Protein AF-A0AAD8C7R9-F1 (afdb_monomer)

Nearest PDB structures (foldseek):
  4tyz-assembly2_B  TM=6.457E-01  e=4.767E+00  Leishmania infantum
  5oc7-assembly3_A  TM=6.851E-01  e=6.088E+00  Homo sapiens
  9bk6-assembly1_A  TM=4.526E-01  e=3.108E+00  synthetic construct
  6hxv-assembly1_A  TM=4.861E-01  e=2.588E+00  Danio rerio
  3k41-assembly1_B  TM=4.287E-01  e=5.727E+00  Bos taurus

Organism: Biomphalaria pfeifferi (NCBI:txid112525)

Radius of gyration: 22.07 Å; Cα contacts (8 Å, |Δi|>4): 76; chains: 1; bounding box: 56×18×60 Å

Secondary structure (DSSP, 8-state):
-PPPHHHHHHHHHHHHHHHHHHHHHHHHHHSS-SEEEEEEEEETTEEEEEEEEE-SSEEEETTTEEEEPPTTS--

pLDDT: mean 80.38, std 12.51, range [46.38, 96.31]

Mean predicted aligned error: 10.46 Å

Solvent-accessible surface area (backbone atoms only — not comparable to full-atom values): 4553 Å² total; per-residue (Å²): 135,82,76,62,69,66,59,59,51,52,49,54,53,50,54,53,53,49,53,52,50,51,52,52,48,54,50,57,58,69,39,41,71,77,43,74,48,76,49,76,49,76,53,103,89,49,80,49,70,48,45,34,29,35,26,86,56,34,38,24,51,57,95,83,48,71,44,71,59,73,91,79,82,82,126

Sequence (75 aa):
MGLPSGFTVLHCVGTILLSIGVLLHIVGLATPSWSSGSFSASSQTTYVSGTIMYGLWKFCIGTEACVELPSQRLT

Structure (mmCIF, N/CA/C/O backbone):
data_AF-A0AAD8C7R9-F1
#
_entry.id   AF-A0AAD8C7R9-F1
#
loop_
_atom_site.group_PDB
_atom_site.id
_atom_site.type_symbol
_atom_site.label_atom_id
_atom_site.label_alt_id
_atom_site.label_comp_id
_atom_site.label_asym_id
_atom_site.label_entity_id
_atom_site.label_seq_id
_atom_site.pdbx_PDB_ins_code
_atom_site.Cartn_x
_atom_site.Cartn_y
_atom_site.Cartn_z
_atom_site.occupancy
_atom_site.B_iso_or_equiv
_atom_site.auth_seq_id
_atom_site.auth_comp_id
_atom_site.auth_asym_id
_atom_site.auth_atom_id
_atom_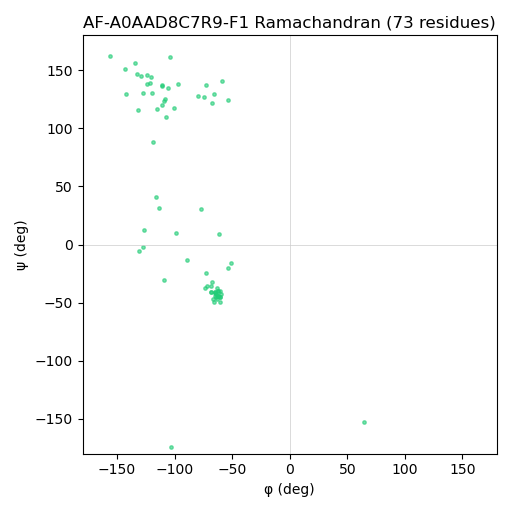site.pdbx_PDB_model_num
ATOM 1 N N . MET A 1 1 ? 30.718 9.479 -32.263 1.00 46.38 1 MET A N 1
ATOM 2 C CA . MET A 1 1 ? 30.445 8.038 -32.079 1.00 46.38 1 MET A CA 1
ATOM 3 C C . MET A 1 1 ? 29.133 7.927 -31.316 1.00 46.38 1 MET A C 1
ATOM 5 O O . MET A 1 1 ? 29.113 8.242 -30.135 1.00 46.38 1 MET A O 1
ATOM 9 N N . GLY A 1 2 ? 28.023 7.651 -32.007 1.00 56.16 2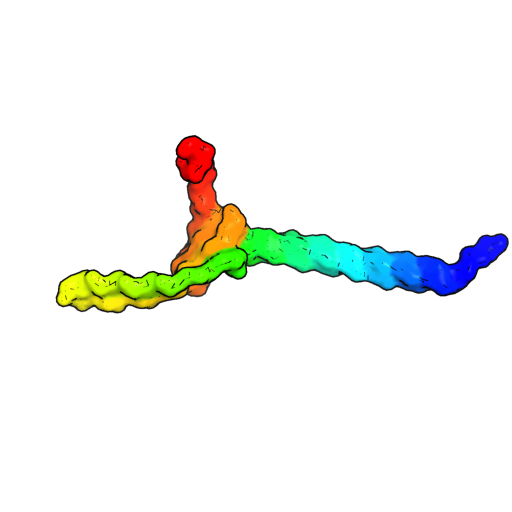 GLY A N 1
ATOM 10 C CA . GLY A 1 2 ? 26.709 7.520 -31.369 1.00 56.16 2 GLY A CA 1
ATOM 11 C C . GLY A 1 2 ? 26.641 6.196 -30.620 1.00 56.16 2 GLY A C 1
ATOM 12 O O . GLY A 1 2 ? 26.956 5.161 -31.205 1.00 56.16 2 GLY A O 1
ATOM 13 N N . LEU A 1 3 ? 26.292 6.227 -29.333 1.00 58.22 3 LEU A N 1
ATOM 14 C CA . LEU A 1 3 ? 26.046 4.994 -28.591 1.00 58.22 3 LEU A CA 1
ATOM 15 C C . LEU A 1 3 ? 24.921 4.211 -29.290 1.00 58.22 3 LEU A C 1
ATOM 17 O O . LEU A 1 3 ? 23.974 4.834 -29.778 1.00 58.22 3 LEU A O 1
ATOM 21 N N . PRO A 1 4 ? 25.017 2.871 -29.366 1.00 62.12 4 PRO A N 1
ATOM 22 C CA . PRO A 1 4 ? 23.995 2.051 -30.001 1.00 62.12 4 PRO A CA 1
ATOM 23 C C . PRO A 1 4 ? 22.636 2.371 -29.376 1.00 62.12 4 PRO A C 1
ATOM 25 O O . PRO A 1 4 ? 22.469 2.294 -28.159 1.00 62.12 4 PRO A O 1
ATOM 28 N N . SER A 1 5 ? 21.672 2.745 -30.216 1.00 60.94 5 SER A N 1
ATOM 29 C CA . SER A 1 5 ? 20.328 3.209 -29.840 1.00 60.94 5 SER A CA 1
ATOM 30 C C . SER A 1 5 ? 19.567 2.251 -28.913 1.00 60.94 5 SER A C 1
ATOM 32 O O . SER A 1 5 ? 18.657 2.670 -28.204 1.00 60.94 5 SER A O 1
ATOM 34 N N . GLY A 1 6 ? 19.955 0.973 -28.861 1.00 61.38 6 GLY A N 1
ATOM 35 C CA . GLY A 1 6 ? 19.413 0.002 -27.909 1.00 61.38 6 GLY A CA 1
ATOM 36 C C . GLY A 1 6 ? 19.784 0.285 -26.447 1.00 61.38 6 GLY A C 1
ATOM 37 O O . GLY A 1 6 ? 18.973 0.034 -25.558 1.00 61.38 6 GLY A O 1
ATOM 38 N N . PHE A 1 7 ? 20.965 0.853 -26.179 1.00 66.62 7 PHE A N 1
ATOM 39 C CA . PHE A 1 7 ? 21.417 1.135 -24.812 1.00 66.62 7 PHE A CA 1
ATOM 40 C C . PHE A 1 7 ? 20.668 2.328 -24.206 1.00 66.62 7 PHE A C 1
ATOM 42 O O . PHE A 1 7 ? 20.294 2.303 -23.036 1.00 66.62 7 PHE A O 1
ATOM 49 N N . THR A 1 8 ? 20.379 3.350 -25.013 1.00 74.50 8 THR A N 1
ATOM 50 C CA . THR A 1 8 ? 19.594 4.518 -24.590 1.00 74.50 8 THR A CA 1
ATOM 51 C C . THR A 1 8 ? 18.133 4.168 -24.329 1.00 74.50 8 THR A C 1
ATOM 53 O O . THR A 1 8 ? 17.584 4.622 -23.329 1.00 74.50 8 THR A O 1
ATOM 56 N N . VAL A 1 9 ? 17.509 3.323 -25.157 1.00 81.31 9 VAL A N 1
ATOM 57 C CA . VAL A 1 9 ? 16.118 2.887 -24.933 1.00 81.31 9 VAL A CA 1
ATOM 58 C C . VAL A 1 9 ? 16.004 2.034 -23.670 1.00 81.31 9 VAL A C 1
ATOM 60 O O . VAL A 1 9 ? 15.142 2.305 -22.835 1.00 81.31 9 VAL A O 1
ATOM 63 N N . LEU A 1 10 ? 16.893 1.052 -23.484 1.00 85.25 10 LEU A N 1
ATOM 64 C CA . LEU A 1 10 ? 16.885 0.211 -22.285 1.00 85.25 10 LEU A CA 1
ATOM 65 C C . LEU A 1 10 ? 17.137 1.035 -21.016 1.00 85.25 10 LEU A C 1
ATOM 67 O O . LEU A 1 10 ? 16.473 0.825 -20.003 1.00 85.25 10 LEU A O 1
ATOM 71 N N . HIS A 1 11 ? 18.047 2.009 -21.086 1.00 86.19 11 HIS A N 1
ATOM 72 C CA . HIS A 1 11 ? 18.307 2.930 -19.985 1.00 86.19 11 HIS A CA 1
ATOM 73 C C . HIS A 1 11 ? 17.080 3.797 -19.662 1.00 86.19 11 HIS A C 1
ATOM 75 O O . HIS A 1 11 ? 16.711 3.909 -18.497 1.00 86.19 11 HIS A O 1
ATOM 81 N N . CYS A 1 12 ? 16.401 4.357 -20.669 1.00 89.25 12 CYS A N 1
ATOM 82 C CA . CYS A 1 12 ? 15.172 5.130 -20.465 1.00 89.25 12 CYS A CA 1
ATOM 83 C C . CYS A 1 12 ? 14.039 4.291 -19.860 1.00 89.25 12 CYS A C 1
ATOM 85 O O . CYS A 1 12 ? 13.370 4.736 -18.932 1.00 89.25 12 CYS A O 1
ATOM 87 N N . VAL A 1 13 ? 13.822 3.070 -20.350 1.00 92.56 13 VAL A N 1
ATO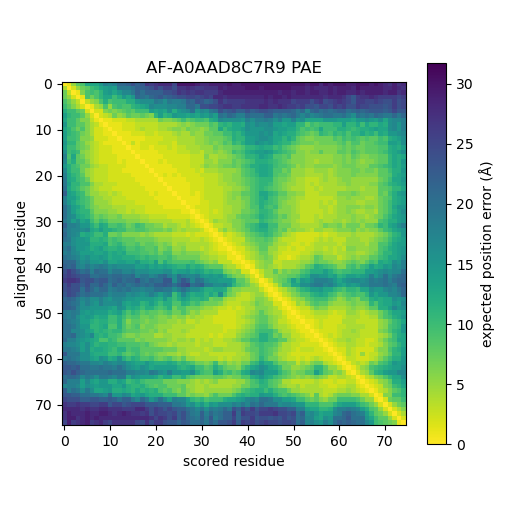M 88 C CA . VAL A 1 13 ? 12.797 2.177 -19.787 1.00 92.56 13 VAL A CA 1
ATOM 89 C C . VAL A 1 13 ? 13.158 1.782 -18.352 1.00 92.56 13 VAL A C 1
ATOM 91 O O . VAL A 1 13 ? 12.297 1.792 -17.471 1.00 92.56 13 VAL A O 1
ATOM 94 N N . GLY A 1 14 ? 14.438 1.504 -18.095 1.00 92.31 14 GLY A N 1
ATOM 95 C CA . GLY A 1 14 ? 14.948 1.178 -16.766 1.00 92.31 14 GLY A CA 1
ATOM 96 C C . GLY A 1 14 ? 14.735 2.300 -15.750 1.00 92.31 14 GLY A C 1
ATOM 97 O O . GLY A 1 14 ? 14.253 2.036 -14.650 1.00 92.31 14 GLY A O 1
ATOM 98 N N . THR A 1 15 ? 15.018 3.557 -16.105 1.00 92.38 15 THR A N 1
ATOM 99 C CA . THR A 1 15 ? 14.817 4.697 -15.191 1.00 92.38 15 THR A CA 1
ATOM 100 C C . THR A 1 15 ? 13.338 4.970 -14.912 1.00 92.38 15 THR A C 1
ATOM 102 O O . THR A 1 15 ? 12.974 5.296 -13.778 1.00 92.38 15 THR A O 1
ATOM 105 N N . ILE A 1 16 ? 12.460 4.775 -15.901 1.00 95.38 16 ILE A N 1
ATOM 106 C CA . ILE A 1 16 ? 11.007 4.899 -15.712 1.00 95.38 16 ILE A CA 1
ATOM 107 C C . ILE A 1 16 ? 10.501 3.811 -14.756 1.00 95.38 16 ILE A C 1
ATOM 109 O O . ILE A 1 16 ? 9.832 4.121 -13.773 1.00 95.38 16 ILE A O 1
ATOM 113 N N . LEU A 1 17 ? 10.867 2.547 -14.978 1.00 93.88 17 LEU A N 1
ATOM 114 C CA . LEU A 1 17 ? 10.463 1.447 -14.094 1.00 93.88 17 LEU A CA 1
ATOM 115 C C . LEU A 1 17 ? 11.007 1.617 -12.674 1.00 93.88 17 LEU A C 1
ATOM 117 O O . LEU A 1 17 ? 10.281 1.378 -11.711 1.00 93.88 17 LEU A O 1
ATOM 121 N N . LEU A 1 18 ? 12.255 2.072 -12.538 1.00 94.50 18 LEU A N 1
ATOM 122 C CA . LEU A 1 18 ? 12.859 2.358 -11.239 1.00 94.50 18 LEU A CA 1
ATOM 123 C C . LEU A 1 18 ? 12.070 3.439 -10.492 1.00 94.50 18 LEU A C 1
ATOM 125 O O . LEU A 1 18 ? 11.720 3.249 -9.330 1.00 94.50 18 LEU A O 1
ATOM 129 N N . SER A 1 19 ? 11.765 4.559 -11.151 1.00 94.31 19 SER A N 1
ATOM 130 C CA . SER A 1 19 ? 11.040 5.664 -10.513 1.00 94.31 19 SER A CA 1
ATOM 131 C C . SER A 1 19 ? 9.626 5.260 -10.088 1.00 94.31 19 SER A C 1
ATOM 133 O O . SER A 1 19 ? 9.229 5.537 -8.957 1.00 94.31 19 SER A O 1
ATOM 135 N N . ILE A 1 20 ? 8.900 4.515 -10.928 1.00 96.06 20 ILE A N 1
ATOM 136 C CA . ILE A 1 20 ? 7.591 3.945 -10.573 1.00 96.06 20 ILE A CA 1
ATOM 137 C C . ILE A 1 20 ? 7.723 2.962 -9.402 1.00 96.06 20 ILE A C 1
ATOM 139 O O . ILE 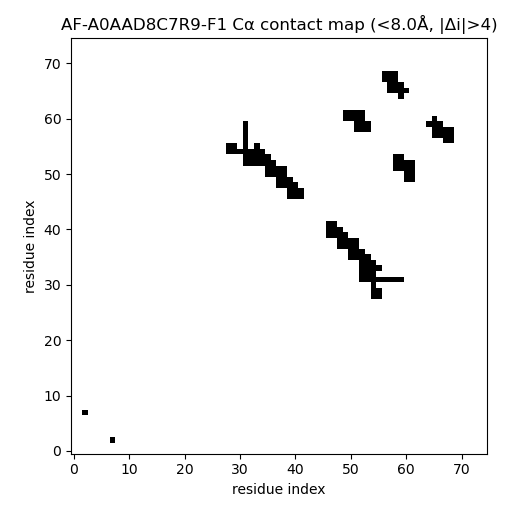A 1 20 ? 6.936 3.019 -8.460 1.00 96.06 20 ILE A O 1
ATOM 143 N N . GLY A 1 21 ? 8.732 2.089 -9.426 1.00 95.56 21 GLY A N 1
ATOM 144 C CA . GLY A 1 21 ? 8.990 1.123 -8.360 1.00 95.56 21 GLY A CA 1
ATOM 145 C C . GLY A 1 21 ? 9.248 1.793 -7.011 1.00 95.56 21 GLY A C 1
ATOM 146 O O . GLY A 1 21 ? 8.696 1.357 -6.003 1.00 95.56 21 GLY A O 1
ATOM 147 N N . VAL A 1 22 ? 10.023 2.880 -6.991 1.00 96.31 22 VAL A N 1
ATOM 148 C CA . VAL A 1 22 ? 10.276 3.672 -5.777 1.00 96.31 22 VAL A CA 1
ATOM 149 C C . VAL A 1 22 ? 8.989 4.322 -5.268 1.00 96.31 22 VAL A C 1
ATOM 151 O O . VAL A 1 22 ? 8.701 4.242 -4.074 1.00 96.31 22 VAL A O 1
ATOM 154 N N . LEU A 1 23 ? 8.180 4.913 -6.152 1.00 95.38 23 LEU A N 1
ATOM 155 C CA . LEU A 1 23 ? 6.895 5.502 -5.764 1.00 95.38 23 LEU A CA 1
ATOM 156 C C . LEU A 1 23 ? 5.948 4.453 -5.169 1.00 95.38 23 LEU A C 1
ATOM 158 O O . LEU A 1 23 ? 5.367 4.682 -4.109 1.00 95.38 23 LEU A O 1
ATOM 162 N N . LEU A 1 24 ? 5.841 3.283 -5.803 1.00 93.69 24 LEU A N 1
ATOM 163 C CA . LEU A 1 24 ? 5.033 2.170 -5.301 1.00 93.69 24 LEU A CA 1
ATOM 164 C C . LEU A 1 24 ? 5.544 1.650 -3.955 1.00 93.69 24 LEU A C 1
ATOM 166 O O . LEU A 1 24 ? 4.731 1.334 -3.090 1.00 93.69 24 LEU A O 1
ATOM 170 N N . HIS A 1 25 ? 6.861 1.611 -3.741 1.00 92.81 25 HIS A N 1
ATOM 171 C CA . HIS A 1 25 ? 7.427 1.251 -2.440 1.00 92.81 25 HIS A CA 1
ATOM 172 C C . HIS A 1 25 ? 7.030 2.256 -1.360 1.00 92.81 25 HIS A C 1
ATOM 174 O O . HIS A 1 25 ? 6.568 1.848 -0.301 1.00 92.81 25 HIS A O 1
ATOM 180 N N . ILE A 1 26 ? 7.148 3.560 -1.621 1.00 91.94 26 ILE A N 1
ATOM 181 C CA . ILE A 1 26 ? 6.777 4.596 -0.645 1.00 91.94 26 ILE A CA 1
ATOM 182 C C . ILE A 1 26 ? 5.281 4.517 -0.310 1.00 91.94 26 ILE A C 1
ATOM 184 O O . ILE A 1 26 ? 4.909 4.563 0.862 1.00 91.94 26 ILE A O 1
ATOM 188 N N . VAL A 1 27 ? 4.421 4.345 -1.319 1.00 90.44 27 VAL A N 1
ATOM 189 C CA . VAL A 1 27 ? 2.971 4.181 -1.117 1.00 90.44 27 VAL A CA 1
ATOM 190 C C . VAL A 1 27 ? 2.657 2.895 -0.352 1.00 90.44 27 VAL A C 1
ATOM 192 O O . VAL A 1 27 ? 1.827 2.911 0.557 1.00 90.44 27 VAL A O 1
ATOM 195 N N . GLY A 1 28 ? 3.341 1.793 -0.666 1.00 88.19 28 GLY A N 1
ATOM 196 C CA . GLY A 1 28 ? 3.219 0.532 0.063 1.00 88.19 28 GLY A CA 1
ATOM 197 C C . GLY A 1 28 ? 3.616 0.681 1.529 1.00 88.19 28 GLY A C 1
ATOM 198 O O . GLY A 1 28 ? 2.914 0.182 2.408 1.00 88.19 28 GLY A O 1
ATOM 199 N N . LEU A 1 29 ? 4.672 1.450 1.811 1.00 88.31 29 LEU A N 1
ATOM 200 C CA . LEU A 1 29 ? 5.055 1.748 3.184 1.00 88.31 29 LEU A CA 1
ATOM 201 C C . LEU A 1 29 ? 3.987 2.583 3.904 1.00 88.31 29 LEU A C 1
ATOM 203 O O . LEU A 1 29 ? 3.673 2.309 5.059 1.00 88.31 29 LEU A O 1
ATOM 207 N N . ALA A 1 30 ? 3.404 3.559 3.203 1.00 85.38 30 ALA A N 1
ATOM 208 C CA . ALA A 1 30 ? 2.397 4.473 3.736 1.00 85.38 30 ALA A CA 1
ATOM 209 C C . ALA A 1 30 ? 1.014 3.868 3.969 1.00 85.38 30 ALA A C 1
ATOM 211 O O . ALA A 1 30 ? 0.252 4.371 4.800 1.00 85.38 30 ALA A O 1
ATOM 212 N N . THR A 1 31 ? 0.679 2.803 3.250 1.00 85.69 31 THR A N 1
ATOM 213 C CA . THR A 1 31 ? -0.647 2.199 3.327 1.00 85.69 31 THR A CA 1
ATOM 214 C C . THR A 1 31 ? -0.741 1.307 4.566 1.00 85.69 31 THR A C 1
ATOM 216 O O . THR A 1 31 ? 0.089 0.415 4.732 1.00 85.69 31 THR A O 1
ATOM 219 N N . PRO A 1 32 ? -1.758 1.468 5.434 1.00 75.12 32 PRO A N 1
ATOM 220 C CA . PRO A 1 32 ? -1.877 0.698 6.672 1.00 75.12 32 PRO A CA 1
ATOM 221 C C . PRO A 1 32 ? -2.384 -0.746 6.481 1.00 75.12 32 PRO A C 1
ATOM 223 O O . PRO A 1 32 ? -3.047 -1.290 7.355 1.00 75.12 32 PRO A O 1
ATOM 226 N N . SER A 1 33 ? -2.099 -1.376 5.340 1.00 82.06 33 SER A N 1
ATOM 227 C CA . SER A 1 33 ? -2.645 -2.678 4.928 1.00 82.06 33 SER A CA 1
ATOM 228 C C . SER A 1 33 ? -1.590 -3.786 4.865 1.00 82.06 33 SER A C 1
ATOM 230 O O . SER A 1 33 ? -1.675 -4.673 4.017 1.00 82.06 33 SER A O 1
ATOM 232 N N . TRP A 1 34 ? -0.562 -3.720 5.709 1.00 87.25 34 TRP A N 1
ATOM 233 C CA . TRP A 1 34 ? 0.529 -4.701 5.715 1.00 87.25 34 TRP A CA 1
ATOM 234 C C . TRP A 1 34 ? 0.067 -6.041 6.279 1.00 87.25 34 TRP A C 1
ATOM 236 O O . TRP A 1 34 ? 0.493 -7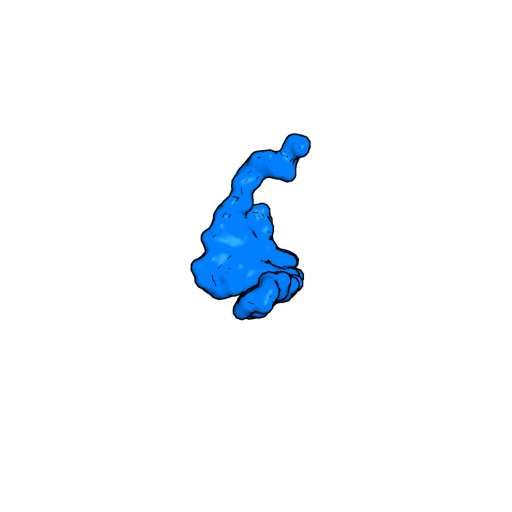.101 5.829 1.00 87.25 34 TRP A O 1
ATOM 246 N N . SER A 1 35 ? -0.820 -5.986 7.269 1.00 86.75 35 SER A N 1
ATOM 247 C CA . SER A 1 35 ? -1.494 -7.144 7.836 1.00 86.75 35 SER A CA 1
ATOM 248 C C . SER A 1 35 ? -2.928 -6.770 8.180 1.00 86.75 35 SER A C 1
ATOM 250 O O . SER A 1 35 ? -3.224 -5.612 8.474 1.00 86.75 35 SER A O 1
ATOM 252 N N . SER A 1 36 ? -3.833 -7.741 8.141 1.00 88.62 36 SER A N 1
ATOM 253 C CA . SER A 1 36 ? -5.218 -7.540 8.554 1.00 88.62 36 SER A CA 1
ATOM 254 C C . SER A 1 36 ? -5.666 -8.658 9.480 1.00 88.62 36 SER A C 1
ATOM 256 O O . SER A 1 36 ? -5.212 -9.797 9.379 1.00 88.62 36 SER A O 1
ATOM 258 N N . GLY A 1 37 ? -6.538 -8.309 10.417 1.00 85.50 37 GLY A N 1
ATOM 259 C CA . GLY A 1 37 ? -7.152 -9.234 11.355 1.00 85.50 37 GLY A CA 1
ATOM 260 C C . GLY A 1 37 ? -8.643 -8.963 11.451 1.00 85.50 37 GLY A C 1
ATOM 261 O O . GLY A 1 37 ? -9.105 -7.863 11.172 1.00 85.50 37 GLY A O 1
ATOM 262 N N . SER A 1 38 ? -9.413 -9.963 11.850 1.00 87.00 38 SER A N 1
ATOM 263 C CA . SER A 1 38 ? -10.816 -9.778 12.221 1.00 87.00 38 SER A CA 1
ATOM 264 C C . SER A 1 38 ? -10.946 -10.005 13.715 1.00 87.00 38 SER A C 1
ATOM 266 O O . SER A 1 38 ? -10.358 -10.945 14.250 1.00 87.00 38 SER A O 1
ATOM 268 N N . PHE A 1 39 ? -11.708 -9.158 14.394 1.00 83.50 39 PHE A N 1
ATOM 269 C CA . PHE A 1 39 ? -12.048 -9.361 15.796 1.00 83.50 39 PHE A CA 1
ATOM 270 C C . PHE A 1 39 ? -13.558 -9.441 15.934 1.00 83.50 39 PHE A C 1
ATOM 272 O O . PHE A 1 39 ? -14.300 -8.759 15.231 1.00 83.50 39 PHE A O 1
ATOM 279 N N . SER A 1 40 ? -14.002 -10.292 16.848 1.00 82.31 40 SER A N 1
ATOM 280 C CA . SER A 1 40 ? -15.390 -10.344 17.281 1.00 82.31 40 SER A CA 1
ATOM 281 C C . SER A 1 40 ? -15.390 -10.362 18.800 1.00 82.31 40 SER A C 1
ATOM 283 O O . SER A 1 40 ? -14.851 -11.280 19.415 1.00 82.31 40 SER A O 1
ATOM 285 N N . ALA A 1 41 ? -15.939 -9.314 19.398 1.00 77.06 41 ALA A N 1
ATOM 286 C CA . ALA A 1 41 ? -16.129 -9.183 20.829 1.00 77.06 41 ALA A CA 1
ATOM 287 C C . ALA A 1 41 ? -17.624 -9.305 21.128 1.00 77.06 41 ALA A C 1
ATOM 289 O O . ALA A 1 41 ? -18.447 -8.583 20.566 1.00 77.06 41 ALA A O 1
ATOM 290 N N . SER A 1 42 ? -17.976 -10.225 22.021 1.00 78.75 42 SER A N 1
ATOM 291 C CA . SER A 1 42 ? -19.330 -10.354 22.547 1.00 78.75 42 SER A CA 1
ATOM 292 C C . SER A 1 42 ? -19.317 -9.942 24.013 1.00 78.75 42 SER A C 1
ATOM 294 O O . SER A 1 42 ? -18.603 -10.535 24.821 1.00 78.75 42 SER A O 1
ATOM 296 N N . SER A 1 43 ? -20.088 -8.911 24.351 1.00 76.06 43 SER A N 1
ATOM 297 C CA . SER A 1 43 ? -20.528 -8.661 25.722 1.00 76.06 43 SER A CA 1
ATOM 298 C C . SER A 1 43 ? -21.995 -9.080 25.848 1.00 76.06 43 SER A C 1
ATOM 300 O O . SER A 1 43 ? -22.690 -9.219 24.842 1.00 76.06 43 SER A O 1
ATOM 302 N N . GLN A 1 44 ? -22.464 -9.294 27.081 1.00 74.81 44 GLN A N 1
ATOM 303 C CA . GLN A 1 44 ? -23.768 -9.887 27.429 1.00 74.81 44 GLN A CA 1
ATOM 304 C C . GLN A 1 44 ? -24.989 -9.242 26.728 1.00 74.81 44 GLN A C 1
ATOM 306 O O . GLN A 1 44 ? -26.055 -9.848 26.688 1.00 74.81 44 GLN A O 1
ATOM 311 N N . THR A 1 45 ? -24.834 -8.046 26.149 1.00 75.00 45 THR A N 1
ATOM 312 C CA . THR A 1 45 ? -25.869 -7.309 25.408 1.00 75.00 45 THR A CA 1
ATOM 313 C C . THR A 1 45 ? -25.435 -6.767 24.035 1.00 75.00 45 THR A C 1
ATOM 315 O O . THR A 1 45 ? -26.295 -6.274 23.306 1.00 75.00 45 THR A O 1
ATOM 318 N N . THR A 1 46 ? -24.158 -6.878 23.630 1.00 68.06 46 THR A N 1
ATOM 319 C CA . THR A 1 46 ? -23.661 -6.295 22.365 1.00 68.06 46 THR A CA 1
ATOM 320 C C . THR A 1 46 ? -22.644 -7.201 21.669 1.00 68.06 46 THR A C 1
ATOM 322 O O . THR A 1 46 ? -21.643 -7.608 22.261 1.00 68.06 46 THR A O 1
ATOM 325 N N . TYR A 1 47 ? -22.865 -7.468 20.379 1.00 75.38 47 TYR A N 1
ATOM 326 C CA . TYR A 1 47 ? -21.894 -8.113 19.493 1.00 75.38 47 TYR A CA 1
ATOM 327 C C . TYR A 1 47 ? -21.212 -7.051 18.627 1.00 75.38 47 TYR A C 1
ATOM 329 O O . TYR A 1 47 ? -21.874 -6.373 17.841 1.00 75.38 47 TYR A O 1
ATOM 337 N N . VAL A 1 48 ? -19.897 -6.898 18.773 1.00 78.81 48 VAL A N 1
ATOM 338 C CA . VAL A 1 48 ? -19.083 -5.996 17.951 1.00 78.81 48 VAL A CA 1
ATOM 339 C C . VAL A 1 48 ? -18.109 -6.844 17.154 1.00 78.81 48 VAL A C 1
ATOM 341 O O . VAL A 1 48 ? -17.247 -7.507 17.725 1.00 78.81 48 VAL A O 1
ATOM 344 N N . SER A 1 49 ? -18.239 -6.821 15.831 1.00 81.38 49 SER A N 1
ATOM 345 C CA . SER A 1 49 ? -17.299 -7.462 14.916 1.00 81.38 49 SER A CA 1
ATOM 346 C C . SER A 1 49 ? -16.719 -6.419 13.975 1.00 81.38 49 SER A C 1
ATOM 348 O O . SER A 1 49 ? -17.435 -5.523 13.527 1.00 81.38 49 SER A O 1
ATOM 350 N N . GLY A 1 50 ? -15.421 -6.502 13.707 1.00 83.31 50 GLY A N 1
ATOM 351 C CA . GLY A 1 50 ? -14.726 -5.522 12.887 1.00 83.31 50 GLY A CA 1
ATOM 352 C C . GLY A 1 50 ? -13.461 -6.079 12.256 1.00 83.31 50 GLY A C 1
ATOM 353 O O . GLY A 1 50 ? -12.916 -7.102 12.673 1.00 83.31 50 GLY A O 1
ATOM 354 N N . THR A 1 51 ? -12.992 -5.376 11.231 1.00 86.38 51 THR A N 1
ATOM 355 C CA . THR A 1 51 ? -11.690 -5.633 10.613 1.00 86.38 51 THR A CA 1
ATOM 356 C C . THR A 1 51 ? -10.674 -4.665 11.193 1.00 86.38 51 THR A C 1
ATOM 358 O O . THR A 1 51 ? -10.965 -3.488 11.383 1.00 86.38 51 THR A O 1
ATOM 361 N N . ILE A 1 52 ? -9.485 -5.163 11.474 1.00 87.19 52 ILE A N 1
ATOM 362 C CA . ILE A 1 52 ? -8.330 -4.386 11.886 1.00 87.19 52 ILE A CA 1
ATOM 363 C C . ILE A 1 52 ? -7.315 -4.443 10.755 1.00 87.19 52 ILE A C 1
ATOM 365 O O . ILE A 1 52 ? -7.057 -5.514 10.208 1.00 87.19 52 ILE A O 1
ATOM 369 N N . MET A 1 53 ? -6.719 -3.305 10.432 1.00 88.06 53 MET A N 1
ATOM 370 C CA . MET A 1 53 ? -5.618 -3.202 9.487 1.00 88.06 53 MET A CA 1
ATOM 371 C C . MET A 1 53 ? -4.394 -2.632 10.203 1.00 88.06 53 MET A C 1
ATOM 373 O O . MET A 1 53 ? -4.478 -1.633 10.918 1.00 88.06 53 MET A O 1
ATOM 377 N N . TYR A 1 54 ? -3.260 -3.295 10.028 1.00 86.38 54 TYR A N 1
ATOM 378 C CA . TYR A 1 54 ? -1.974 -2.915 10.589 1.00 86.38 54 TYR A CA 1
ATOM 379 C C . TYR A 1 54 ? -1.069 -2.423 9.462 1.00 86.38 54 TYR A C 1
ATOM 381 O O . TYR A 1 54 ? -0.814 -3.145 8.497 1.00 86.38 54 TYR A O 1
ATOM 389 N N . GLY A 1 55 ? -0.569 -1.203 9.604 1.00 87.38 55 GLY A N 1
ATOM 390 C CA . GLY A 1 55 ? 0.549 -0.651 8.851 1.00 87.38 55 GLY A CA 1
ATOM 391 C C . GLY A 1 55 ? 1.829 -0.633 9.669 1.00 87.38 55 GLY A C 1
ATOM 392 O O . GLY A 1 55 ? 1.865 -1.081 10.813 1.00 87.38 55 GLY A O 1
ATOM 393 N N . LEU A 1 56 ? 2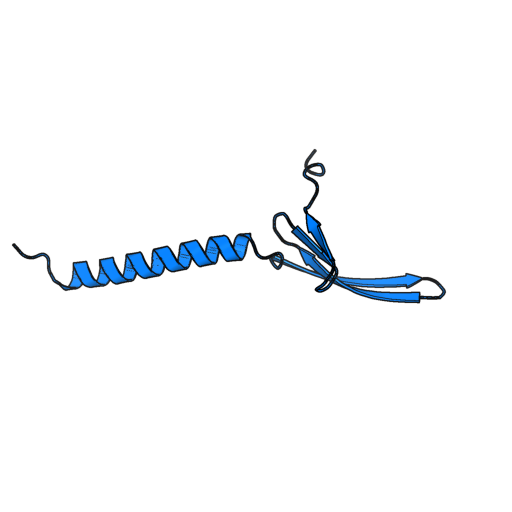.874 -0.040 9.093 1.00 83.88 56 LEU A N 1
ATOM 394 C CA . LEU A 1 56 ? 4.153 0.125 9.785 1.00 83.88 56 LEU A CA 1
ATOM 395 C C . LEU A 1 56 ? 4.078 1.108 10.958 1.00 83.88 56 LEU A C 1
ATOM 397 O O . LEU A 1 56 ? 4.655 0.854 12.008 1.00 83.88 56 LEU A O 1
ATOM 401 N N . TRP A 1 57 ? 3.362 2.219 10.787 1.00 85.69 57 TRP A N 1
ATOM 402 C CA . TRP A 1 57 ? 3.209 3.258 11.816 1.00 85.69 57 TRP A CA 1
ATOM 403 C C . TRP A 1 57 ? 1.753 3.629 12.103 1.00 85.69 57 TRP A C 1
ATOM 405 O O . TRP A 1 57 ? 1.487 4.439 12.986 1.00 85.69 57 TRP A O 1
ATOM 415 N N . LYS A 1 58 ? 0.797 3.036 11.382 1.00 84.88 58 LYS A N 1
ATOM 416 C CA . LYS A 1 58 ? -0.640 3.268 11.562 1.00 84.88 58 LYS A CA 1
ATOM 417 C C . LYS A 1 58 ? -1.381 1.971 11.817 1.00 84.88 58 LYS A C 1
ATOM 419 O O . LYS A 1 58 ? -1.051 0.936 11.252 1.00 84.88 58 LYS A O 1
ATOM 424 N N . PHE A 1 59 ? -2.408 2.056 12.642 1.00 86.69 59 PHE A N 1
ATOM 425 C CA . PHE A 1 59 ? -3.324 0.977 12.972 1.00 86.69 59 PHE A CA 1
ATOM 426 C C . PHE A 1 59 ? -4.745 1.479 12.746 1.00 86.69 59 PHE A C 1
ATOM 428 O O . PHE A 1 59 ? -5.090 2.557 13.224 1.00 86.69 59 PHE A O 1
ATOM 435 N N . CYS A 1 60 ? -5.563 0.720 12.027 1.00 85.81 60 CYS A N 1
ATOM 436 C CA . CYS A 1 60 ? -6.932 1.098 11.702 1.00 85.81 60 CYS A CA 1
ATOM 437 C C . CYS A 1 60 ? -7.928 0.036 12.167 1.00 85.81 60 CYS A C 1
ATOM 439 O O . CYS A 1 60 ? -7.702 -1.158 11.980 1.00 85.81 60 CYS A O 1
ATOM 441 N N . ILE A 1 61 ? -9.047 0.478 12.740 1.00 85.94 61 ILE A N 1
ATOM 442 C CA . ILE A 1 61 ? -10.228 -0.334 13.040 1.00 85.94 61 ILE A CA 1
ATOM 443 C C . ILE A 1 61 ? -11.317 0.075 12.042 1.00 85.94 61 ILE A C 1
ATOM 445 O O . ILE A 1 61 ? -11.851 1.183 12.101 1.00 85.94 61 ILE A O 1
ATOM 449 N N . GLY A 1 62 ? -11.636 -0.816 11.107 1.00 79.31 62 GLY A N 1
ATOM 450 C CA . GLY A 1 62 ? -12.527 -0.530 9.985 1.00 79.31 62 GLY A CA 1
ATOM 451 C C . GLY A 1 62 ? -11.955 0.524 9.029 1.00 79.31 62 GLY A C 1
ATOM 452 O O . GLY A 1 62 ? -10.741 0.681 8.910 1.00 79.31 62 GLY A O 1
ATOM 453 N N . THR A 1 63 ? -12.843 1.241 8.339 1.00 70.19 63 THR A N 1
ATOM 454 C CA . THR A 1 63 ? -12.510 2.309 7.376 1.00 70.19 63 THR A CA 1
ATOM 455 C C . THR A 1 63 ? -12.389 3.695 8.009 1.00 70.19 63 THR A C 1
ATOM 457 O O . THR A 1 63 ? -11.871 4.613 7.381 1.00 70.19 63 THR A O 1
ATOM 460 N N . GLU A 1 64 ? -12.852 3.849 9.251 1.00 70.44 64 GLU A N 1
ATOM 461 C CA . GLU A 1 64 ? -13.156 5.156 9.847 1.00 70.44 64 GLU A CA 1
ATOM 462 C C . GLU A 1 64 ? -12.150 5.564 10.939 1.00 70.44 64 GLU A C 1
ATOM 464 O O . GLU A 1 64 ? -11.913 6.750 11.162 1.00 70.44 64 GLU A O 1
ATOM 469 N N . ALA A 1 65 ? -11.565 4.592 11.653 1.00 80.38 65 ALA A N 1
ATOM 470 C CA . ALA A 1 65 ? -10.805 4.840 12.876 1.00 80.38 65 ALA A CA 1
ATOM 471 C C . ALA A 1 65 ? -9.344 4.398 12.734 1.00 80.38 65 AL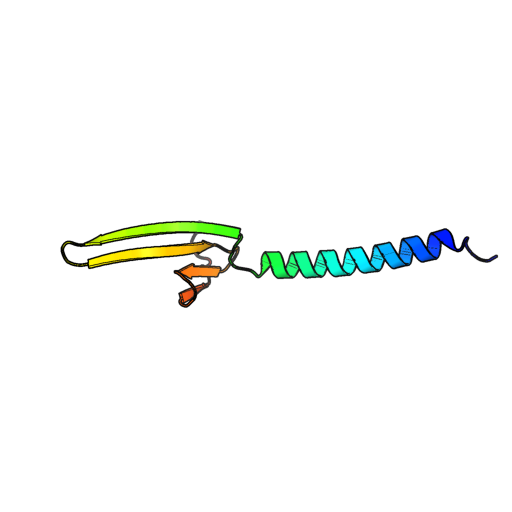A A C 1
ATOM 473 O O . ALA A 1 65 ? -8.991 3.272 13.080 1.00 80.38 65 ALA A O 1
ATOM 474 N N . CYS A 1 66 ? -8.488 5.299 12.246 1.00 84.38 66 CYS A N 1
ATOM 475 C CA . CYS A 1 66 ? -7.043 5.091 12.152 1.00 84.38 66 CYS A CA 1
ATOM 476 C C . CYS A 1 66 ? -6.284 5.899 13.209 1.00 84.38 66 CYS A C 1
ATOM 478 O O . CYS A 1 66 ? -6.522 7.093 13.381 1.00 84.38 66 CYS A O 1
ATOM 480 N N . VAL A 1 67 ? -5.328 5.255 13.875 1.00 86.94 67 VAL A N 1
ATOM 481 C CA . VAL A 1 67 ? -4.500 5.828 14.941 1.00 86.94 67 VAL A CA 1
ATOM 482 C C . VAL A 1 67 ? -3.025 5.561 14.633 1.00 86.94 67 VAL A C 1
ATOM 484 O O . VAL A 1 67 ? -2.680 4.518 14.076 1.00 86.94 67 VAL A O 1
ATOM 487 N N . GLU A 1 68 ? -2.141 6.497 14.975 1.00 85.81 68 GLU A N 1
ATOM 488 C CA . GLU A 1 68 ? -0.691 6.279 14.878 1.00 85.81 68 GLU A CA 1
ATOM 489 C C . GLU A 1 68 ? -0.242 5.327 15.995 1.00 85.81 68 GLU A C 1
ATOM 491 O O . GLU A 1 68 ? -0.703 5.443 17.135 1.00 85.81 68 GLU A O 1
ATOM 496 N N . LEU A 1 69 ? 0.638 4.369 15.684 1.00 78.56 69 LEU A N 1
ATOM 497 C CA . LEU A 1 69 ? 1.187 3.479 16.704 1.00 78.56 69 LEU A CA 1
ATOM 498 C C . LEU A 1 69 ? 2.084 4.302 17.643 1.0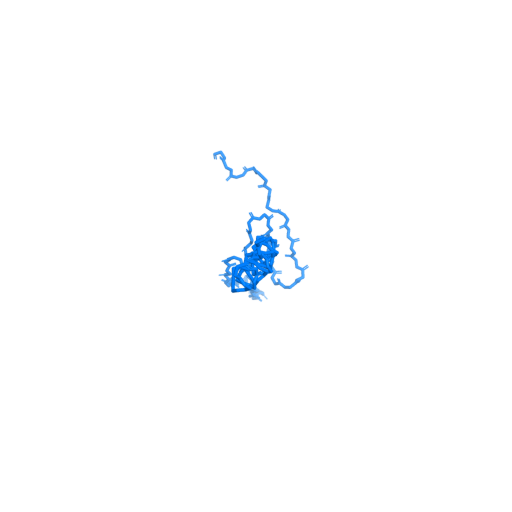0 78.56 69 LEU A C 1
ATOM 500 O O . LEU A 1 69 ? 3.057 4.903 17.182 1.00 78.56 69 LEU A O 1
ATOM 504 N N . PRO A 1 70 ? 1.808 4.325 18.960 1.00 66.12 70 PRO A N 1
ATOM 505 C CA . PRO A 1 70 ? 2.671 5.019 19.900 1.00 66.12 70 PRO A CA 1
ATOM 506 C C . PRO A 1 70 ? 4.037 4.325 19.943 1.00 66.12 70 PRO A C 1
ATOM 508 O O . PRO A 1 70 ? 4.126 3.118 20.165 1.00 66.12 70 PRO A O 1
ATOM 511 N N . SER A 1 71 ? 5.107 5.108 19.788 1.00 62.03 71 SER A N 1
ATOM 512 C CA . SER A 1 71 ? 6.520 4.677 19.754 1.00 62.03 71 SER A CA 1
ATOM 513 C C . SER A 1 71 ? 7.027 3.995 21.049 1.00 62.03 71 SER A C 1
ATOM 515 O O . SER A 1 71 ? 8.218 3.765 21.222 1.00 62.03 71 SER A O 1
ATOM 517 N N . GLN A 1 72 ? 6.145 3.677 22.003 1.00 55.16 72 GLN A N 1
ATOM 518 C CA . GLN A 1 72 ? 6.492 3.270 23.371 1.00 55.16 72 GLN A CA 1
ATOM 519 C C . GLN A 1 72 ? 6.472 1.756 23.631 1.00 55.16 72 GLN A C 1
ATOM 521 O O . GLN A 1 72 ? 6.569 1.342 24.781 1.00 55.16 72 GLN A O 1
ATOM 526 N N . ARG A 1 73 ? 6.353 0.906 22.604 1.00 50.69 73 ARG A N 1
ATOM 527 C CA . ARG A 1 73 ? 6.280 -0.558 22.786 1.00 50.69 73 ARG A CA 1
ATOM 528 C C . ARG A 1 73 ? 7.460 -1.312 22.163 1.00 50.69 73 ARG A C 1
ATOM 530 O O . ARG A 1 73 ? 7.265 -2.348 21.538 1.00 50.69 73 ARG A O 1
ATOM 537 N N . LEU A 1 74 ? 8.665 -0.758 22.303 1.00 53.09 74 LEU A N 1
ATOM 538 C CA . LEU A 1 74 ? 9.932 -1.351 21.839 1.00 53.09 74 LEU A CA 1
ATOM 539 C C . LEU A 1 74 ? 11.009 -1.462 22.942 1.00 53.09 74 LEU A C 1
ATOM 541 O O . LEU A 1 74 ? 12.162 -1.731 22.621 1.00 53.09 74 LEU A O 1
ATOM 545 N N . THR A 1 75 ? 10.655 -1.279 24.220 1.00 47.09 75 THR A N 1
ATOM 546 C CA . T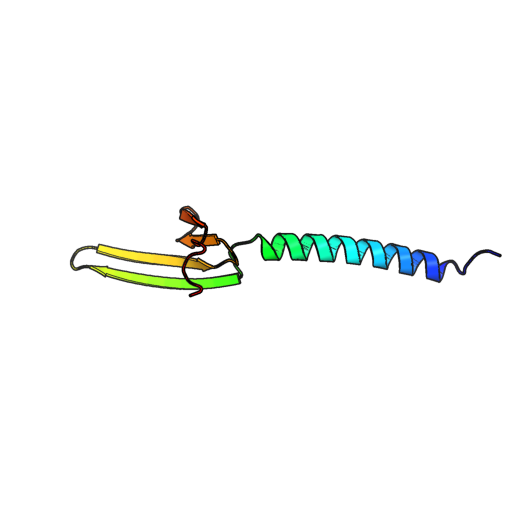HR A 1 75 ? 11.514 -1.647 25.367 1.00 47.09 75 THR A CA 1
ATOM 547 C C . THR A 1 75 ? 11.230 -3.056 25.848 1.00 47.09 75 THR A C 1
ATOM 549 O O . THR A 1 75 ? 10.023 -3.357 26.006 1.00 47.09 75 THR A O 1
#

Foldseek 3Di:
DDDPPVVVVVVVVVVVVVVVVVVVVVVQLVDQAPDKDWDWDDDPPDIDIWMWGGHPQWIDTHPPRIDGDPPPPPD